Protein AF-A0A1G7RKV9-F1 (afdb_monomer)

pLDDT: mean 73.48, std 14.56, range [39.31, 92.88]

Radius of gyration: 20.24 Å; Cα contacts (8 Å, |Δi|>4): 151; chains: 1; bounding box: 53×32×58 Å

Mean predicted aligned error: 11.6 Å

Sequence (166 aa):
MTAVTSVRVPVPRAARSVLLIVHLVAIAAWI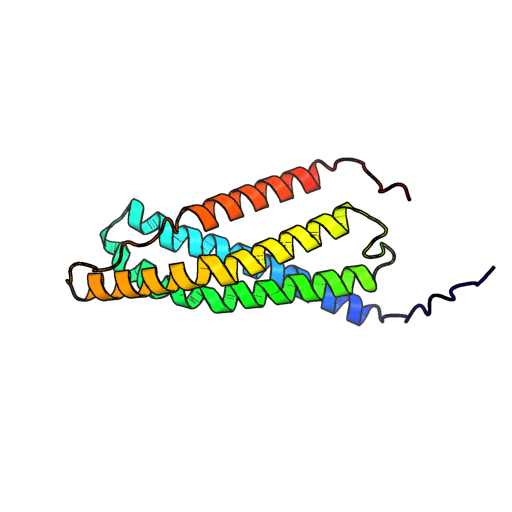GLDVALGLLVLVPMAAHEWTAACYQVLPLLFWPLLTAGLLSALSGVALGLVTRWGLVRHWWVAIKLVINLVLIVLVALLLGPGLDAAGEFGRALAAGEVPAVEVPRLYMPPIVSTAALVVATVLSVVKPKGRLRA

Solvent-accessible surface area (backbone atoms only — not comparable to full-atom values): 9096 Å² total; per-residue (Å²): 138,83,81,80,78,76,82,74,78,83,74,54,73,66,61,56,51,50,42,51,50,53,24,53,51,18,48,50,50,32,54,52,47,40,52,50,52,34,47,44,48,50,50,30,76,79,40,63,89,43,35,28,66,33,22,48,51,43,44,71,49,46,63,60,41,51,50,24,38,50,45,27,51,54,31,47,52,52,48,28,67,73,38,97,67,37,51,81,60,29,55,73,54,42,50,52,52,52,53,51,52,52,50,46,50,45,43,64,71,55,44,40,63,45,25,46,48,27,22,52,35,12,49,30,45,67,72,72,45,83,57,92,58,84,64,64,78,70,58,52,60,28,52,52,49,52,52,48,50,52,50,51,51,51,50,62,73,71,48,83,92,72,77,52,79,130

Secondary structure (DSSP, 8-state):
------------HHHHHHHHHHHHHHHHHHHHHHHHHHHHHHHHHH-GGGHHHHHHHGGGGHHHHHHHHHHHHHHHHHHHHHSTT-TTT-HHHHHHHHHHHHHHHHIIIIIHHHHHHHHHHHHHHHTTPPPSSPPP-TTHHHHHHHHHHHHHHHHHHH----PPP-

Nearest PDB structures (foldseek):
  2b0h-assembly1_A  TM=4.355E-01  e=1.505E+00  Mus musculus

Organism: Pseudonocardia oroxyli (NCBI:txid366584)

Structure (mmCIF, N/CA/C/O backbone):
data_AF-A0A1G7RKV9-F1
#
_entry.id   AF-A0A1G7RKV9-F1
#
loop_
_atom_site.group_PDB
_atom_site.id
_atom_site.type_symbol
_atom_site.label_atom_id
_atom_site.label_alt_id
_atom_site.label_comp_id
_atom_site.label_asym_id
_atom_site.label_entity_id
_atom_site.label_seq_id
_atom_site.pdbx_PDB_ins_code
_atom_site.Cartn_x
_atom_site.Cartn_y
_atom_site.Cartn_z
_atom_site.occupancy
_atom_site.B_iso_or_equiv
_atom_site.auth_seq_id
_atom_site.auth_comp_id
_atom_site.auth_asym_id
_atom_site.auth_atom_id
_atom_site.pdbx_PDB_model_num
ATOM 1 N N . MET A 1 1 ? -35.771 -15.704 29.432 1.00 39.31 1 MET A N 1
ATOM 2 C CA . MET A 1 1 ? -35.036 -14.421 29.530 1.00 39.31 1 MET A CA 1
ATOM 3 C C . MET A 1 1 ? -33.591 -14.725 29.916 1.00 39.31 1 MET A C 1
ATOM 5 O O . MET A 1 1 ? -33.289 -14.815 31.095 1.00 39.31 1 MET A O 1
ATOM 9 N N . THR A 1 2 ? -32.709 -14.980 28.948 1.00 40.50 2 THR A N 1
ATOM 10 C CA . THR A 1 2 ? -31.285 -15.261 29.204 1.00 40.50 2 THR A CA 1
ATOM 11 C C . THR A 1 2 ? -30.494 -13.964 29.098 1.00 40.50 2 THR A C 1
ATOM 13 O O . THR A 1 2 ? -30.306 -13.424 28.008 1.00 40.50 2 THR A O 1
ATOM 16 N N . ALA A 1 3 ? -30.071 -13.435 30.245 1.00 48.19 3 ALA A N 1
ATOM 17 C CA . ALA A 1 3 ? -29.160 -12.305 30.314 1.00 48.19 3 ALA A CA 1
ATOM 18 C C . ALA A 1 3 ? -27.797 -12.737 29.755 1.00 48.19 3 ALA A C 1
ATOM 20 O O . ALA A 1 3 ? -27.054 -13.467 30.406 1.00 48.19 3 ALA A O 1
ATOM 21 N N . VAL A 1 4 ? -27.476 -12.301 28.536 1.00 47.88 4 VAL A N 1
ATOM 22 C CA . VAL A 1 4 ? -26.120 -12.408 27.990 1.00 47.88 4 VAL A CA 1
ATOM 23 C C . VAL A 1 4 ? -25.264 -11.398 28.750 1.00 47.88 4 VAL A C 1
ATOM 25 O O . VAL A 1 4 ? -25.230 -10.208 28.431 1.00 47.88 4 VAL A O 1
ATOM 28 N N . THR A 1 5 ? -24.615 -11.857 29.815 1.00 46.25 5 THR A N 1
ATOM 29 C CA . THR A 1 5 ? -23.579 -11.118 30.531 1.00 46.25 5 THR A CA 1
ATOM 30 C C . THR A 1 5 ? -22.400 -10.921 29.586 1.00 46.25 5 THR A C 1
ATOM 32 O O . THR A 1 5 ? -21.533 -11.775 29.435 1.00 46.25 5 THR A O 1
ATOM 35 N N . SER A 1 6 ? -22.371 -9.776 28.901 1.00 46.22 6 SER A N 1
ATOM 36 C CA . SER A 1 6 ? -21.204 -9.364 28.127 1.00 46.22 6 SER A CA 1
ATOM 37 C C . SER A 1 6 ? -20.041 -9.156 29.101 1.00 46.22 6 SER A C 1
ATOM 39 O O . SER A 1 6 ? -19.997 -8.140 29.803 1.00 46.22 6 SER A O 1
ATOM 41 N N . VAL A 1 7 ? -19.119 -10.115 29.174 1.00 49.69 7 VAL A N 1
ATOM 42 C CA . VAL A 1 7 ? -17.845 -9.964 29.883 1.00 49.69 7 VAL A CA 1
ATOM 43 C C . VAL A 1 7 ? -17.087 -8.832 29.192 1.00 49.69 7 VAL A C 1
ATOM 45 O O . VAL A 1 7 ? -16.522 -8.993 28.114 1.00 49.69 7 VAL A O 1
ATOM 48 N N . ARG A 1 8 ? -17.150 -7.632 29.773 1.00 54.00 8 ARG A N 1
ATOM 49 C CA . ARG A 1 8 ? -16.398 -6.472 29.295 1.00 54.00 8 ARG A CA 1
ATOM 50 C C . ARG A 1 8 ? -14.991 -6.575 29.857 1.00 54.00 8 ARG A C 1
ATOM 52 O O . ARG A 1 8 ? -14.774 -6.221 31.009 1.00 54.00 8 ARG A O 1
ATOM 59 N N . VAL A 1 9 ? -14.053 -7.059 29.048 1.00 59.50 9 VAL A N 1
ATOM 60 C CA . VAL A 1 9 ? -12.626 -7.027 29.387 1.00 59.50 9 VAL A CA 1
ATOM 61 C C . VAL A 1 9 ? -12.198 -5.552 29.486 1.00 59.50 9 VAL A C 1
ATOM 63 O O . VAL A 1 9 ? -12.306 -4.829 28.491 1.00 59.50 9 VAL A O 1
ATOM 66 N N . PRO A 1 10 ? -11.769 -5.051 30.659 1.00 59.62 10 PRO A N 1
ATOM 67 C CA . PRO A 1 10 ? -11.331 -3.669 30.800 1.00 59.62 10 PRO A CA 1
ATOM 68 C C . PRO A 1 10 ? -9.966 -3.511 30.127 1.00 59.62 10 PRO A C 1
ATOM 70 O O . PRO A 1 10 ? -8.928 -3.835 30.695 1.00 59.62 10 PRO A O 1
ATOM 73 N N . VAL A 1 11 ? -9.961 -3.029 28.886 1.00 66.00 11 VAL A N 1
ATOM 74 C CA . VAL A 1 11 ? -8.712 -2.783 28.160 1.00 66.00 11 VAL A CA 1
ATOM 75 C C . VAL A 1 11 ? -8.013 -1.548 28.749 1.00 66.00 11 VAL A C 1
ATOM 77 O O . VAL A 1 11 ? -8.640 -0.485 28.836 1.00 66.00 11 VAL A O 1
ATOM 80 N N . PRO A 1 12 ? -6.727 -1.643 29.139 1.00 74.75 12 PRO A N 1
ATOM 81 C CA . PRO A 1 12 ? -5.975 -0.515 29.677 1.00 74.75 12 PRO A CA 1
ATOM 82 C C . PRO A 1 12 ? -5.949 0.664 28.698 1.00 74.75 12 PRO A C 1
ATOM 84 O O . PRO A 1 12 ? -5.805 0.480 27.487 1.00 74.75 12 PRO A O 1
ATOM 87 N N . ARG A 1 13 ? -6.022 1.900 29.214 1.00 74.94 13 ARG A N 1
ATOM 88 C CA . ARG A 1 13 ? -5.959 3.122 28.385 1.00 74.94 13 ARG A CA 1
ATOM 89 C C . ARG A 1 13 ? -4.723 3.143 27.475 1.00 74.94 13 ARG A C 1
ATOM 91 O O . ARG A 1 13 ? -4.843 3.542 26.323 1.00 74.94 13 ARG A O 1
ATOM 98 N N . ALA A 1 14 ? -3.583 2.651 27.964 1.00 78.38 14 ALA A N 1
ATOM 99 C CA . ALA A 1 14 ? -2.342 2.550 27.198 1.00 78.38 14 ALA A CA 1
ATOM 100 C C . ALA A 1 14 ? -2.467 1.618 25.979 1.00 78.38 14 ALA A C 1
ATOM 102 O O . ALA A 1 14 ? -2.112 2.015 24.874 1.00 78.38 14 ALA A O 1
ATOM 103 N N . A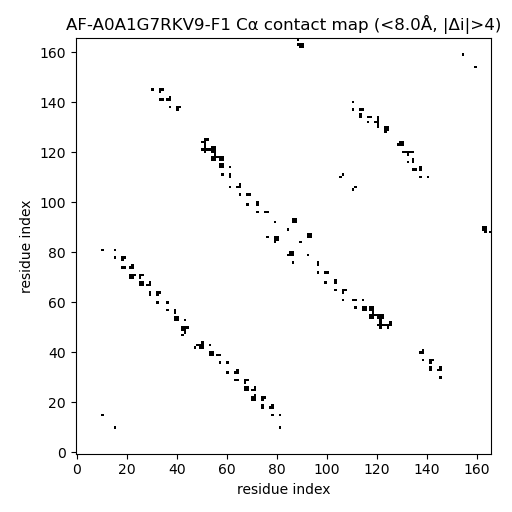LA A 1 15 ? -3.052 0.427 26.146 1.00 79.31 15 ALA A N 1
ATOM 104 C CA . ALA A 1 15 ? -3.263 -0.517 25.045 1.00 79.31 15 ALA A CA 1
ATOM 105 C C . ALA A 1 15 ? -4.179 0.070 23.957 1.00 79.31 15 ALA A C 1
ATOM 107 O O . ALA A 1 15 ? -3.926 -0.094 22.766 1.00 79.31 15 ALA A O 1
ATOM 108 N N . ARG A 1 16 ? -5.206 0.834 24.355 1.00 77.31 16 ARG A N 1
ATOM 109 C CA . ARG A 1 16 ? -6.068 1.554 23.409 1.00 77.31 16 ARG A CA 1
ATOM 110 C C . ARG A 1 16 ? -5.309 2.635 22.634 1.00 77.31 16 ARG A C 1
ATOM 112 O O . ARG A 1 16 ? -5.533 2.772 21.435 1.00 77.31 16 ARG A O 1
ATOM 119 N N . SER A 1 17 ? -4.441 3.396 23.297 1.00 79.00 17 SER A N 1
ATOM 120 C CA . SER A 1 17 ? -3.619 4.417 22.635 1.00 79.00 17 SER A CA 1
ATOM 121 C C . SER A 1 17 ? -2.630 3.799 21.649 1.00 79.00 17 SER A C 1
ATOM 123 O O . SER A 1 17 ? -2.517 4.287 20.531 1.00 79.00 17 SER A O 1
ATOM 125 N N . VAL A 1 18 ? -1.978 2.693 22.018 1.00 85.44 18 VAL A N 1
ATOM 126 C CA . VAL A 1 18 ? -1.068 1.961 21.122 1.00 85.44 18 VAL A CA 1
ATOM 127 C C . VAL A 1 18 ? -1.814 1.450 19.891 1.00 85.44 18 VAL A C 1
ATOM 129 O O . VAL A 1 18 ? -1.372 1.697 18.775 1.00 85.44 18 VAL A O 1
ATOM 132 N N . LEU A 1 19 ? -2.981 0.823 20.068 1.00 83.88 19 LEU A N 1
ATOM 133 C CA . LEU A 1 19 ? -3.808 0.366 18.944 1.00 83.88 19 LEU A CA 1
ATOM 134 C C . LEU A 1 19 ? -4.217 1.513 18.012 1.00 83.88 19 LEU A C 1
ATOM 136 O O . LEU A 1 19 ? -4.193 1.343 16.797 1.00 83.88 19 LEU A O 1
ATOM 140 N N . LEU A 1 20 ? -4.571 2.679 18.565 1.00 80.62 20 LEU A N 1
ATOM 141 C CA . LEU A 1 20 ? -4.888 3.867 17.768 1.00 80.62 20 LEU A CA 1
ATOM 142 C C . LEU A 1 20 ? -3.682 4.350 16.962 1.00 80.62 20 LEU A C 1
ATOM 144 O O . LEU A 1 20 ? -3.831 4.635 15.780 1.00 80.62 20 LEU A O 1
ATOM 148 N N . ILE A 1 21 ? -2.500 4.419 17.577 1.00 84.88 21 ILE A N 1
ATOM 149 C CA . ILE A 1 21 ? -1.270 4.832 16.891 1.00 84.88 21 ILE A CA 1
ATOM 150 C C . ILE A 1 21 ? -0.947 3.855 15.760 1.00 84.88 21 ILE A C 1
ATOM 152 O O . ILE A 1 21 ? -0.750 4.288 14.630 1.00 84.88 21 ILE A O 1
ATOM 156 N N . VAL A 1 22 ? -0.966 2.548 16.037 1.00 88.19 22 VAL A N 1
ATOM 157 C CA . VAL A 1 22 ? -0.720 1.499 15.035 1.00 88.19 22 VAL A CA 1
ATOM 158 C C . VAL A 1 22 ? -1.699 1.619 13.869 1.00 88.19 22 VAL A C 1
ATOM 160 O O . VAL A 1 22 ? -1.281 1.579 12.717 1.00 88.19 22 VAL A O 1
ATOM 163 N N . HIS A 1 23 ? -2.987 1.822 14.154 1.00 85.44 23 HIS A N 1
ATOM 164 C CA . HIS A 1 23 ? -4.009 1.981 13.123 1.00 85.44 23 HIS A CA 1
ATOM 165 C C . HIS A 1 23 ? -3.766 3.214 12.245 1.00 85.44 23 HIS A C 1
ATOM 167 O O . HIS A 1 23 ? -3.819 3.126 11.021 1.00 85.44 23 HIS A O 1
ATOM 173 N N . LEU A 1 24 ? -3.464 4.360 12.864 1.00 85.06 24 LEU A N 1
ATOM 174 C CA . LEU A 1 24 ? -3.210 5.608 12.145 1.00 85.06 24 LEU A CA 1
ATOM 175 C C . LEU A 1 24 ? -1.942 5.530 11.292 1.00 85.06 24 LEU A C 1
ATOM 177 O O . LEU A 1 24 ? -1.962 5.958 10.142 1.00 85.06 24 LEU 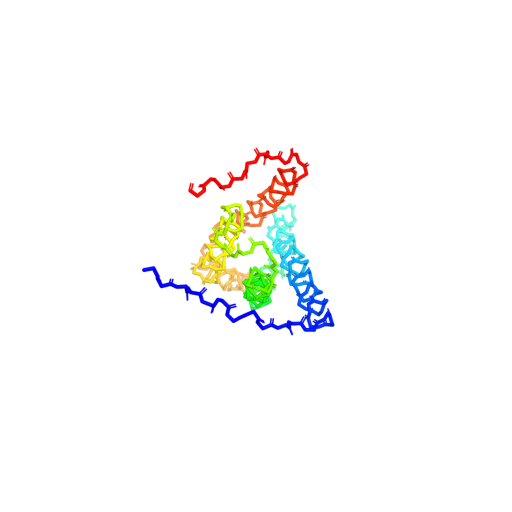A O 1
ATOM 181 N N . VAL A 1 25 ? -0.865 4.952 11.828 1.00 90.00 25 VAL A N 1
ATOM 182 C CA . VAL A 1 25 ? 0.388 4.747 11.090 1.00 90.00 25 VAL A CA 1
ATOM 183 C C . VAL A 1 25 ? 0.179 3.776 9.930 1.00 90.00 25 VAL A C 1
ATOM 185 O O . VAL A 1 25 ? 0.649 4.055 8.834 1.00 90.00 25 VAL A O 1
ATOM 188 N N . ALA A 1 26 ? -0.568 2.685 10.127 1.00 88.00 26 ALA A N 1
ATOM 189 C CA . ALA A 1 26 ? -0.867 1.728 9.061 1.00 88.00 26 ALA A CA 1
ATOM 190 C C . ALA A 1 26 ? -1.668 2.367 7.916 1.00 88.00 26 ALA A C 1
ATOM 192 O O . ALA A 1 26 ? -1.332 2.173 6.751 1.00 88.00 26 ALA A O 1
ATOM 193 N N . ILE A 1 27 ? -2.684 3.178 8.234 1.00 83.50 27 ILE A N 1
ATOM 194 C CA . ILE A 1 27 ? -3.453 3.916 7.221 1.00 83.50 27 ILE A CA 1
ATOM 195 C C . ILE A 1 27 ? -2.572 4.945 6.506 1.00 83.50 27 ILE A C 1
ATOM 197 O O . ILE A 1 27 ? -2.612 5.031 5.283 1.00 83.50 27 ILE A O 1
ATOM 201 N N . ALA A 1 28 ? -1.764 5.711 7.244 1.00 84.62 28 ALA A N 1
ATOM 202 C CA . ALA A 1 28 ? -0.871 6.704 6.651 1.00 84.62 28 ALA A CA 1
ATOM 203 C C . ALA A 1 28 ? 0.167 6.056 5.720 1.00 84.62 28 ALA A C 1
ATOM 205 O O . ALA A 1 28 ? 0.402 6.559 4.623 1.00 84.62 28 ALA A O 1
ATOM 206 N N . ALA A 1 29 ? 0.742 4.921 6.129 1.00 88.94 29 ALA A N 1
ATOM 207 C CA . ALA A 1 29 ? 1.670 4.147 5.314 1.00 88.94 29 ALA A CA 1
ATOM 208 C C . ALA A 1 29 ? 0.998 3.625 4.041 1.00 88.94 29 ALA A C 1
ATOM 210 O O . ALA A 1 29 ? 1.566 3.766 2.963 1.00 88.94 29 ALA A O 1
ATOM 211 N N . TRP A 1 30 ? -0.223 3.091 4.147 1.00 85.94 30 TRP A N 1
ATOM 212 C CA . TRP A 1 30 ? -0.977 2.647 2.976 1.00 85.94 30 TRP A CA 1
ATOM 213 C C . TRP A 1 30 ? -1.192 3.803 1.994 1.00 85.94 30 TRP A C 1
ATOM 215 O O . TRP A 1 30 ? -0.818 3.692 0.832 1.00 85.94 30 TRP A O 1
ATOM 225 N N . ILE A 1 31 ? -1.694 4.949 2.463 1.00 79.38 31 ILE A N 1
ATOM 226 C CA . ILE A 1 31 ? -1.911 6.128 1.609 1.00 79.38 31 ILE A CA 1
ATOM 227 C C . ILE A 1 31 ? -0.602 6.576 0.942 1.00 79.38 31 ILE A C 1
ATOM 229 O O . ILE A 1 31 ? -0.585 6.859 -0.253 1.00 79.38 31 ILE A O 1
ATOM 233 N N . GLY A 1 32 ? 0.503 6.624 1.692 1.00 82.50 32 GLY A N 1
ATOM 234 C CA . GLY A 1 32 ? 1.810 6.994 1.146 1.00 82.50 32 GLY A CA 1
ATOM 235 C C . GLY A 1 32 ? 2.294 6.034 0.056 1.00 82.50 32 GLY A C 1
ATOM 236 O O . GLY A 1 32 ? 2.813 6.480 -0.966 1.00 82.50 32 GLY A O 1
ATOM 237 N N . LEU A 1 33 ? 2.082 4.730 0.243 1.00 87.06 33 LEU A N 1
ATOM 238 C CA . LEU A 1 33 ? 2.424 3.705 -0.743 1.00 87.06 33 LEU A CA 1
ATOM 239 C C . LEU A 1 33 ? 1.544 3.784 -1.995 1.00 87.06 33 LEU A C 1
ATOM 241 O O . LEU A 1 33 ? 2.071 3.642 -3.094 1.00 87.06 33 LEU A O 1
ATOM 245 N N . ASP A 1 34 ? 0.248 4.074 -1.857 1.00 81.81 34 ASP A N 1
ATOM 246 C CA . ASP A 1 34 ? -0.651 4.292 -3.000 1.00 81.81 34 ASP A CA 1
ATOM 247 C C . ASP A 1 34 ? -0.227 5.518 -3.824 1.00 81.81 34 ASP A C 1
ATOM 249 O O . ASP A 1 34 ? -0.219 5.473 -5.056 1.00 81.81 34 ASP A O 1
ATOM 253 N N . VAL A 1 35 ? 0.185 6.605 -3.162 1.00 79.81 35 VAL A N 1
ATOM 254 C CA . VAL A 1 35 ? 0.719 7.796 -3.843 1.00 79.81 35 VAL A CA 1
ATOM 255 C C . VAL A 1 35 ? 2.033 7.474 -4.556 1.00 79.81 35 VAL A C 1
ATOM 257 O O . VAL A 1 35 ? 2.198 7.842 -5.719 1.00 79.81 35 VAL A O 1
ATOM 260 N N . ALA A 1 36 ? 2.954 6.764 -3.898 1.00 85.31 36 ALA A N 1
ATOM 261 C CA . ALA A 1 36 ? 4.217 6.345 -4.505 1.00 85.31 36 ALA A CA 1
ATOM 262 C C . ALA A 1 36 ? 3.986 5.445 -5.729 1.00 85.31 36 ALA A C 1
ATOM 264 O O . ALA A 1 36 ? 4.580 5.673 -6.782 1.00 85.31 36 ALA A O 1
ATOM 265 N N . LEU A 1 37 ? 3.071 4.480 -5.614 1.00 84.81 37 LEU A N 1
ATOM 266 C CA . LEU A 1 37 ? 2.637 3.623 -6.712 1.00 84.81 37 LEU A CA 1
ATOM 267 C C . LEU A 1 37 ? 2.088 4.458 -7.878 1.00 84.81 37 LEU A C 1
ATOM 269 O O . LEU A 1 37 ? 2.476 4.250 -9.025 1.00 84.81 37 LEU A O 1
ATOM 273 N N . GLY A 1 38 ? 1.235 5.444 -7.589 1.00 77.75 38 GLY A N 1
ATOM 274 C CA . GLY A 1 38 ? 0.704 6.366 -8.591 1.00 77.75 38 GLY A CA 1
ATOM 275 C C . GLY A 1 38 ? 1.792 7.148 -9.319 1.00 77.75 38 GLY A C 1
ATOM 276 O O . GLY A 1 38 ? 1.767 7.220 -10.544 1.00 77.75 38 GLY A O 1
ATOM 277 N N . LEU A 1 39 ? 2.780 7.679 -8.596 1.00 82.12 39 LEU A N 1
ATOM 278 C CA . LEU A 1 39 ? 3.905 8.399 -9.199 1.00 82.12 39 LEU A CA 1
ATOM 279 C C . LEU A 1 39 ? 4.750 7.496 -10.104 1.00 82.12 39 LEU A C 1
ATOM 281 O O . LEU A 1 39 ? 5.052 7.889 -11.230 1.00 82.12 39 LEU A O 1
ATOM 285 N N . LEU A 1 40 ? 5.082 6.281 -9.655 1.00 84.38 40 LEU A N 1
ATOM 286 C CA . LEU A 1 40 ? 5.864 5.320 -10.445 1.00 84.38 40 LEU A CA 1
ATOM 287 C C . LEU A 1 40 ? 5.155 4.890 -11.732 1.00 84.38 40 LEU A C 1
ATOM 289 O O . LEU A 1 40 ? 5.814 4.535 -12.705 1.00 84.38 40 LEU A O 1
ATOM 293 N N . VAL A 1 41 ? 3.825 4.938 -11.766 1.00 81.81 41 VAL A N 1
ATOM 294 C CA . VAL A 1 41 ? 3.071 4.621 -12.980 1.00 81.81 41 VAL A CA 1
ATOM 295 C C . VAL A 1 41 ? 2.869 5.847 -13.875 1.00 81.81 41 VAL A C 1
ATOM 297 O O . VAL A 1 41 ? 2.954 5.726 -15.095 1.00 81.81 41 VAL A O 1
ATOM 300 N N . LEU A 1 42 ? 2.611 7.024 -13.297 1.00 78.75 42 LEU A N 1
ATOM 301 C CA . LEU A 1 42 ? 2.263 8.237 -14.044 1.00 78.75 42 LEU A CA 1
ATOM 302 C C . LEU A 1 42 ? 3.472 8.970 -14.630 1.00 78.75 42 LEU A C 1
ATOM 304 O O . LEU A 1 42 ? 3.381 9.477 -15.746 1.00 78.75 42 LEU A O 1
ATOM 308 N N . VAL A 1 43 ? 4.598 9.038 -13.913 1.00 79.00 43 VAL A N 1
ATOM 309 C CA . VAL A 1 43 ? 5.800 9.755 -14.383 1.00 79.00 43 VAL A CA 1
ATOM 310 C C . VAL A 1 43 ? 6.293 9.219 -15.740 1.00 79.00 43 VAL A C 1
ATOM 312 O O . VAL A 1 43 ? 6.468 10.030 -16.652 1.00 79.00 43 VAL A O 1
ATOM 315 N N . PRO A 1 44 ? 6.402 7.890 -15.954 1.00 79.38 44 PRO A N 1
ATOM 316 C CA . PRO A 1 44 ? 6.746 7.310 -17.257 1.00 79.38 44 PRO A CA 1
ATOM 317 C C . PRO A 1 44 ? 5.816 7.668 -18.421 1.00 79.38 44 PRO A C 1
ATOM 319 O O . PRO A 1 44 ? 6.218 7.570 -19.580 1.00 79.38 44 PRO A O 1
ATOM 322 N N . MET A 1 45 ? 4.568 8.063 -18.144 1.00 77.50 45 MET A N 1
ATOM 323 C CA . MET A 1 45 ? 3.623 8.467 -19.191 1.00 77.50 45 MET A CA 1
ATOM 324 C C . MET A 1 45 ? 3.944 9.853 -19.754 1.00 77.50 45 MET A C 1
ATOM 326 O O . MET A 1 45 ? 3.622 10.122 -20.907 1.00 77.50 45 MET A O 1
ATOM 330 N N . ALA A 1 46 ? 4.553 10.724 -18.947 1.00 75.12 46 ALA A N 1
ATOM 331 C CA . ALA A 1 46 ? 4.979 12.059 -19.361 1.00 75.12 46 ALA A CA 1
ATOM 332 C C . ALA A 1 46 ? 6.451 12.094 -19.803 1.00 75.12 46 ALA A C 1
ATOM 334 O O . ALA A 1 46 ? 6.812 12.911 -20.646 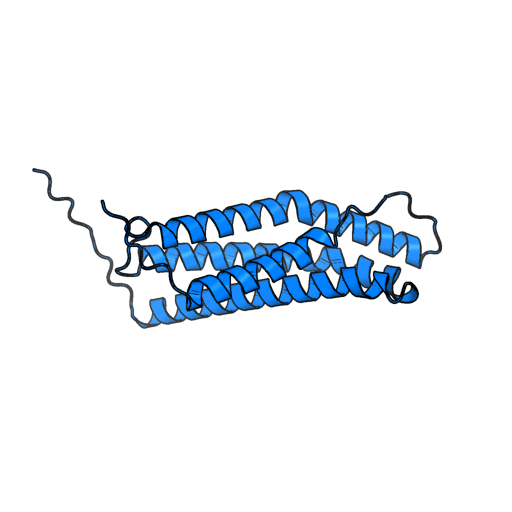1.00 75.12 46 ALA A O 1
ATOM 335 N N . ALA A 1 47 ? 7.286 11.222 -19.233 1.00 79.00 47 ALA A N 1
ATOM 336 C CA . ALA A 1 47 ? 8.726 11.170 -19.462 1.00 79.00 47 ALA A CA 1
ATOM 337 C C . ALA A 1 47 ? 9.176 9.709 -19.642 1.00 79.00 47 ALA A C 1
ATOM 339 O O . ALA A 1 47 ? 9.486 8.998 -18.680 1.00 79.00 47 ALA A O 1
ATOM 340 N N . HIS A 1 48 ? 9.142 9.240 -20.891 1.00 80.62 48 HIS A N 1
ATOM 341 C CA . HIS A 1 48 ? 9.310 7.829 -21.248 1.00 80.62 48 HIS A CA 1
ATOM 342 C C . HIS A 1 48 ? 10.689 7.254 -20.899 1.00 80.62 48 HIS A C 1
ATOM 344 O O . HIS A 1 48 ? 10.805 6.046 -20.683 1.00 80.62 48 HIS A O 1
ATOM 350 N N . GLU A 1 49 ? 11.721 8.087 -20.778 1.00 85.81 49 GLU A N 1
ATOM 351 C CA . GLU A 1 49 ? 13.070 7.681 -20.377 1.00 85.81 49 GLU A CA 1
ATOM 352 C C . GLU A 1 49 ? 13.129 7.074 -18.963 1.00 85.81 49 GLU A C 1
ATOM 354 O O . GLU A 1 49 ? 14.016 6.275 -18.671 1.00 85.81 49 GLU A O 1
ATOM 359 N N . TRP A 1 50 ? 12.148 7.371 -18.102 1.00 85.31 50 TRP A N 1
ATOM 360 C CA . TRP A 1 50 ? 12.063 6.815 -16.746 1.00 85.31 50 TRP A CA 1
ATOM 361 C C . TRP A 1 50 ? 11.303 5.487 -16.669 1.00 85.31 50 TRP A C 1
ATOM 363 O O . TRP A 1 50 ? 11.280 4.865 -15.607 1.00 85.31 50 TRP A O 1
ATOM 373 N N . THR A 1 51 ? 10.701 5.019 -17.770 1.00 85.69 51 THR A N 1
ATOM 374 C CA . THR A 1 51 ? 9.809 3.843 -17.776 1.00 85.69 51 THR A CA 1
ATOM 375 C C . THR A 1 51 ? 10.471 2.608 -17.181 1.00 85.69 51 THR A C 1
ATOM 377 O O . THR A 1 51 ? 9.910 1.983 -16.282 1.00 85.69 51 THR A O 1
ATOM 380 N N . ALA A 1 52 ? 11.687 2.286 -17.628 1.00 88.81 52 ALA A N 1
ATOM 381 C CA . ALA A 1 52 ? 12.408 1.110 -17.155 1.00 88.81 52 ALA A CA 1
ATOM 382 C C . ALA A 1 52 ? 12.690 1.189 -15.646 1.00 88.81 52 ALA A C 1
ATOM 384 O O . ALA A 1 52 ? 12.378 0.259 -14.903 1.00 88.81 52 ALA A O 1
ATOM 385 N N . ALA A 1 53 ? 13.214 2.328 -15.184 1.00 90.50 53 ALA A N 1
ATOM 386 C CA . ALA A 1 53 ? 13.563 2.542 -13.783 1.00 90.50 53 ALA A CA 1
ATOM 387 C C . ALA A 1 53 ? 12.331 2.494 -12.868 1.00 90.50 53 ALA A C 1
ATOM 389 O O . ALA A 1 53 ? 12.345 1.815 -11.844 1.00 90.50 53 ALA A O 1
ATOM 390 N N . CYS A 1 54 ? 11.245 3.174 -13.241 1.00 87.25 54 CYS A N 1
ATOM 391 C CA . CYS A 1 54 ? 10.035 3.200 -12.429 1.00 87.25 54 CYS A CA 1
ATOM 392 C C . CYS A 1 54 ? 9.376 1.820 -12.332 1.00 87.25 54 CYS A C 1
ATOM 394 O O . CYS A 1 54 ? 8.946 1.421 -11.249 1.00 87.25 54 CYS A O 1
ATOM 396 N N . TYR A 1 55 ? 9.319 1.071 -13.437 1.00 88.44 55 TYR A N 1
ATOM 397 C CA . TYR A 1 55 ? 8.602 -0.204 -13.476 1.00 88.44 55 TYR A CA 1
ATOM 398 C C . TYR A 1 55 ? 9.358 -1.325 -12.752 1.00 88.44 55 TYR A C 1
ATOM 400 O O . TYR A 1 55 ? 8.729 -2.172 -12.126 1.00 88.44 55 TYR A O 1
ATOM 408 N N . GLN A 1 56 ? 10.695 -1.288 -12.726 1.00 91.50 56 GLN A N 1
ATOM 409 C CA . GLN A 1 56 ? 11.508 -2.232 -11.944 1.00 91.50 56 GLN A CA 1
ATOM 410 C C . GLN A 1 56 ? 11.268 -2.149 -10.431 1.00 91.50 56 GLN A C 1
ATOM 412 O O . GLN A 1 56 ? 11.456 -3.139 -9.725 1.00 91.50 56 GLN A O 1
ATOM 417 N N . VAL A 1 57 ? 10.864 -0.979 -9.931 1.00 92.00 57 VAL A N 1
ATOM 418 C CA . VAL A 1 57 ? 10.646 -0.733 -8.497 1.00 92.00 57 VAL A CA 1
ATOM 419 C C . VAL A 1 57 ? 9.236 -1.143 -8.055 1.00 92.00 57 VAL A C 1
ATOM 421 O O . VAL A 1 57 ? 9.037 -1.461 -6.884 1.00 92.00 57 VAL A O 1
ATOM 424 N N . LEU A 1 58 ? 8.263 -1.199 -8.972 1.00 89.00 58 LEU A N 1
ATOM 425 C CA . LEU A 1 58 ? 6.858 -1.512 -8.674 1.00 89.00 58 LEU A CA 1
ATOM 426 C C . LEU A 1 58 ? 6.641 -2.810 -7.861 1.00 89.00 58 LEU A C 1
ATOM 428 O O . LEU A 1 58 ? 5.894 -2.741 -6.879 1.00 89.00 58 LEU A O 1
ATOM 432 N N . PRO A 1 59 ? 7.299 -3.955 -8.157 1.00 91.50 59 PRO A N 1
ATOM 433 C CA . PRO A 1 59 ? 7.158 -5.181 -7.359 1.00 91.50 59 PRO A CA 1
ATOM 434 C C . PRO A 1 59 ? 7.483 -5.002 -5.870 1.00 91.50 59 PRO A C 1
ATOM 436 O O . PRO A 1 59 ? 6.888 -5.654 -5.011 1.00 91.50 59 PRO A O 1
ATOM 439 N N . LEU A 1 60 ? 8.396 -4.083 -5.534 1.00 92.88 60 LEU A N 1
ATOM 440 C CA . LEU A 1 60 ? 8.822 -3.851 -4.150 1.00 92.88 60 LEU A CA 1
ATOM 441 C C . LEU A 1 60 ? 7.708 -3.256 -3.282 1.00 92.88 60 LEU A C 1
ATOM 443 O O . LEU A 1 60 ? 7.766 -3.370 -2.058 1.00 92.88 60 LEU A O 1
ATOM 447 N N . LEU A 1 61 ? 6.690 -2.640 -3.889 1.00 89.81 61 LEU A N 1
ATOM 448 C CA . LEU A 1 61 ? 5.571 -2.034 -3.169 1.00 89.81 61 LEU A CA 1
ATOM 449 C C . LEU A 1 61 ? 4.516 -3.052 -2.723 1.00 89.81 61 LEU A C 1
ATOM 451 O O . LEU A 1 61 ? 3.733 -2.739 -1.827 1.00 89.81 61 LEU A O 1
ATOM 455 N N . PHE A 1 62 ? 4.511 -4.270 -3.277 1.00 91.00 62 PHE A N 1
ATOM 456 C CA . PHE A 1 62 ? 3.485 -5.274 -2.987 1.00 91.00 62 PHE A CA 1
ATOM 457 C C . PHE A 1 62 ? 3.411 -5.638 -1.497 1.00 91.00 62 PHE A C 1
ATOM 459 O O . PHE A 1 62 ? 2.365 -5.491 -0.862 1.00 91.00 62 PHE A O 1
ATOM 466 N N . TRP A 1 63 ? 4.528 -6.078 -0.912 1.00 91.62 63 TRP A N 1
ATOM 467 C CA . TRP A 1 63 ? 4.573 -6.493 0.493 1.00 91.62 63 TRP A CA 1
ATOM 468 C C . TRP A 1 63 ? 4.302 -5.342 1.474 1.00 91.62 63 TRP A C 1
ATOM 470 O O . TRP A 1 63 ? 3.498 -5.532 2.392 1.00 91.62 63 TRP A O 1
ATOM 480 N N . PRO A 1 64 ? 4.886 -4.139 1.308 1.00 92.12 64 PRO A N 1
ATOM 481 C CA . PRO A 1 64 ? 4.519 -2.971 2.107 1.00 92.12 64 PRO A CA 1
ATOM 482 C C . PRO A 1 64 ? 3.024 -2.626 2.038 1.00 92.12 64 PRO A C 1
ATOM 484 O O . PRO A 1 64 ? 2.411 -2.379 3.076 1.00 92.12 64 PRO A O 1
ATOM 487 N N . LEU A 1 65 ? 2.416 -2.659 0.845 1.00 88.00 65 LEU A N 1
ATOM 488 C CA . LEU A 1 65 ? 0.985 -2.378 0.670 1.00 88.00 65 LEU A CA 1
ATOM 489 C C . LEU A 1 65 ? 0.128 -3.417 1.386 1.00 88.00 65 LEU A C 1
ATOM 491 O O . LEU A 1 65 ? -0.779 -3.064 2.137 1.00 88.00 65 LEU A O 1
ATOM 495 N N . LEU A 1 66 ? 0.442 -4.700 1.208 1.00 88.94 66 LEU A N 1
ATOM 496 C CA . LEU A 1 66 ? -0.304 -5.788 1.833 1.00 88.94 66 LEU A CA 1
ATOM 497 C C . LEU A 1 66 ? -0.171 -5.771 3.364 1.00 88.94 66 LEU A C 1
ATOM 499 O O . LEU A 1 66 ? -1.145 -6.006 4.079 1.00 88.94 66 LEU A O 1
ATOM 503 N N . THR A 1 67 ? 1.017 -5.466 3.886 1.00 90.00 67 THR A N 1
ATOM 504 C CA . THR A 1 67 ? 1.267 -5.408 5.335 1.00 90.00 67 THR A CA 1
ATOM 505 C C . THR A 1 67 ? 0.592 -4.206 5.992 1.00 90.00 67 THR A C 1
ATOM 507 O O . THR A 1 67 ? -0.100 -4.390 6.995 1.00 90.00 67 THR A O 1
ATOM 510 N N . ALA A 1 68 ? 0.707 -3.002 5.419 1.00 89.06 68 ALA A N 1
ATOM 511 C CA . ALA A 1 68 ? -0.050 -1.824 5.860 1.00 89.06 68 ALA A CA 1
ATOM 512 C C . ALA A 1 68 ? -1.565 -2.089 5.786 1.00 89.06 68 ALA A C 1
ATOM 514 O O . ALA A 1 68 ? -2.304 -1.827 6.741 1.00 89.06 68 ALA A O 1
ATOM 515 N N . GLY A 1 69 ? -1.960 -2.739 4.689 1.00 86.31 69 GLY A N 1
ATOM 516 C CA . GLY A 1 69 ? -3.176 -3.500 4.455 1.00 86.31 69 GLY A CA 1
ATOM 517 C C . GLY A 1 69 ? -3.809 -4.132 5.683 1.00 86.31 69 GLY A C 1
ATOM 518 O O . GLY A 1 69 ? -4.795 -3.684 6.287 1.00 86.31 69 GLY A O 1
ATOM 519 N N . LEU A 1 70 ? -3.177 -5.242 6.031 1.00 87.75 70 LEU A N 1
ATOM 520 C CA . LEU A 1 70 ? -3.566 -6.144 7.096 1.00 87.75 70 LEU A CA 1
ATOM 521 C C . LEU A 1 70 ? -3.452 -5.477 8.467 1.00 87.75 70 LEU A C 1
ATOM 523 O O . LEU A 1 70 ? -4.347 -5.648 9.291 1.00 87.75 70 LEU A O 1
ATOM 527 N N . LEU A 1 71 ? -2.413 -4.672 8.714 1.00 87.81 71 LEU A N 1
ATOM 528 C CA . LEU A 1 71 ? -2.256 -3.948 9.978 1.00 87.81 71 LEU A CA 1
ATOM 529 C C . LEU A 1 71 ? -3.412 -2.978 10.217 1.00 87.81 71 LEU A C 1
ATOM 531 O O . LEU A 1 71 ? -3.959 -2.948 11.322 1.00 87.81 71 LEU A O 1
ATOM 535 N N . SER A 1 72 ? -3.831 -2.233 9.192 1.00 85.44 72 SER A N 1
ATOM 536 C CA . SER A 1 72 ? -4.999 -1.350 9.254 1.00 85.44 72 SER A CA 1
ATOM 537 C C . SER A 1 72 ? -6.278 -2.142 9.551 1.00 85.44 72 SER A C 1
ATOM 539 O O . SER A 1 72 ? -7.031 -1.776 10.458 1.00 85.44 72 SER A O 1
ATOM 541 N N . ALA A 1 73 ? -6.489 -3.279 8.875 1.00 82.31 73 ALA A N 1
ATOM 542 C CA . ALA A 1 73 ? -7.649 -4.143 9.109 1.00 82.31 73 ALA A CA 1
ATOM 543 C C . ALA A 1 73 ? -7.689 -4.688 10.543 1.00 82.31 73 ALA A C 1
ATOM 545 O O . ALA A 1 73 ? -8.687 -4.521 11.244 1.00 82.31 73 ALA A O 1
ATOM 546 N N . LEU A 1 74 ? -6.599 -5.314 10.992 1.00 84.94 74 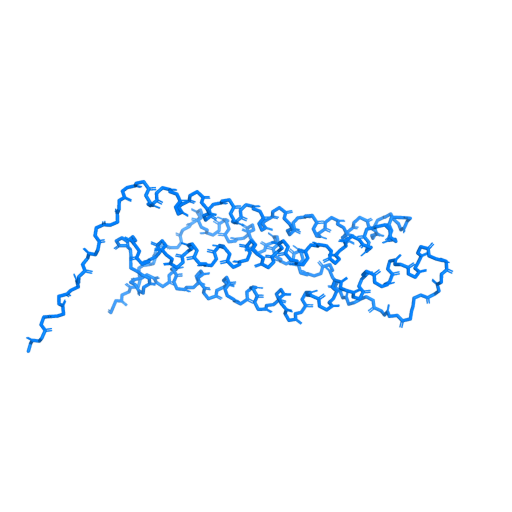LEU A N 1
ATOM 547 C CA . LEU A 1 74 ? -6.505 -5.966 12.298 1.00 84.94 74 LEU A CA 1
ATOM 548 C C . LEU A 1 74 ? -6.658 -4.958 13.438 1.00 84.94 74 LEU A C 1
ATOM 550 O O . LEU A 1 74 ? -7.440 -5.176 14.364 1.00 84.94 74 LEU A O 1
ATOM 554 N N . SER A 1 75 ? -5.960 -3.824 13.348 1.00 82.31 75 SER A N 1
ATOM 555 C CA . SER A 1 75 ? -6.079 -2.748 14.336 1.00 82.31 75 SER A CA 1
ATOM 556 C C . SER A 1 75 ? -7.468 -2.100 14.315 1.00 82.31 75 SER A C 1
ATOM 558 O O . SER A 1 75 ? -8.009 -1.792 15.378 1.00 82.31 75 SER A O 1
ATOM 560 N N . GLY A 1 76 ? -8.098 -1.974 13.142 1.00 80.62 76 GLY A N 1
ATOM 561 C CA . GLY A 1 76 ? -9.469 -1.485 12.989 1.00 80.62 76 GLY A CA 1
ATOM 562 C C . GLY A 1 76 ? -10.507 -2.409 13.632 1.00 80.62 76 GLY A C 1
ATOM 563 O O . GLY A 1 76 ? -11.370 -1.938 14.378 1.00 80.62 76 GLY A O 1
ATOM 564 N N . VAL A 1 77 ? -10.391 -3.727 13.423 1.00 79.06 77 VAL A N 1
ATOM 565 C CA . VAL A 1 77 ? -11.224 -4.739 14.102 1.00 79.06 77 VAL A CA 1
ATOM 566 C C . VAL A 1 77 ? -11.019 -4.663 15.612 1.00 79.06 77 VAL A C 1
ATOM 568 O O . VAL A 1 77 ? -11.994 -4.559 16.359 1.00 79.06 77 VAL A O 1
ATOM 571 N N . ALA A 1 78 ? -9.765 -4.650 16.070 1.00 79.19 78 ALA A N 1
ATOM 572 C CA . ALA A 1 78 ? -9.440 -4.570 17.491 1.00 79.19 78 ALA A CA 1
ATOM 573 C C . ALA A 1 78 ? -10.034 -3.306 18.135 1.00 79.19 78 ALA A C 1
ATOM 575 O O . ALA A 1 78 ? -10.683 -3.383 19.177 1.00 79.19 78 ALA A O 1
ATOM 576 N N . LEU A 1 79 ? -9.911 -2.143 17.491 1.00 73.56 79 LEU A N 1
ATOM 577 C CA . LEU A 1 79 ? -10.518 -0.897 17.966 1.00 73.56 79 LEU A CA 1
ATOM 578 C C . LEU A 1 79 ? -12.051 -0.958 17.978 1.00 73.56 79 LEU A C 1
ATOM 580 O O . LEU A 1 79 ? -12.670 -0.454 18.919 1.00 73.56 79 LEU A O 1
ATOM 584 N N . GLY A 1 80 ? -12.682 -1.584 16.985 1.00 70.69 80 GLY A N 1
ATOM 585 C CA . GLY A 1 80 ? -14.138 -1.750 16.931 1.00 70.69 80 GLY A CA 1
ATOM 586 C C . GLY A 1 80 ? -14.698 -2.699 18.000 1.00 70.69 80 GLY A C 1
ATOM 587 O O . GLY A 1 80 ? -15.823 -2.497 18.463 1.00 70.69 80 GLY A O 1
ATOM 588 N N . LEU A 1 81 ? -13.909 -3.690 18.430 1.00 70.38 81 LEU A N 1
ATOM 589 C CA . LEU A 1 81 ? -14.243 -4.602 19.532 1.00 70.38 81 LEU A CA 1
ATOM 590 C C . LEU A 1 81 ? -14.007 -3.967 20.910 1.00 70.38 81 LEU A C 1
ATOM 592 O O . LEU A 1 81 ? -14.812 -4.148 21.821 1.00 70.38 81 LEU A O 1
ATOM 596 N N . VAL A 1 82 ? -12.921 -3.204 21.065 1.00 67.31 82 VAL A N 1
ATOM 597 C CA . VAL A 1 82 ? -12.526 -2.588 22.345 1.00 67.31 82 VAL A CA 1
ATOM 598 C C . VAL A 1 82 ? -13.320 -1.319 22.651 1.00 67.31 82 VAL A C 1
ATOM 600 O O . VAL A 1 82 ? -13.569 -0.987 23.813 1.00 67.31 82 VAL A O 1
ATOM 603 N N . THR A 1 83 ? -13.710 -0.558 21.631 1.00 64.88 83 THR A N 1
ATOM 604 C CA . THR A 1 83 ? -14.435 0.691 21.855 1.00 64.88 83 THR A CA 1
ATOM 605 C C . THR A 1 83 ? -15.930 0.453 22.061 1.00 64.88 83 THR A C 1
ATOM 607 O O . THR A 1 83 ? -16.563 -0.379 21.418 1.00 64.88 83 THR A O 1
ATOM 610 N N . ARG A 1 84 ? -16.533 1.281 22.928 1.00 52.25 84 ARG A N 1
ATOM 611 C CA . ARG A 1 84 ? -17.979 1.328 23.246 1.00 52.25 84 ARG A CA 1
ATOM 612 C C . ARG A 1 84 ? -18.929 1.423 22.041 1.00 52.25 84 ARG A C 1
ATOM 614 O O . ARG A 1 84 ? -20.143 1.385 22.224 1.00 52.25 84 ARG A O 1
ATOM 621 N N . TRP A 1 85 ? -18.387 1.641 20.847 1.00 54.22 85 TRP A N 1
ATOM 622 C CA . TRP A 1 85 ? -19.135 1.830 19.616 1.00 54.22 85 TRP A CA 1
ATOM 623 C C . TRP A 1 85 ? -19.628 0.506 19.032 1.00 54.22 85 TRP A C 1
ATOM 625 O O . TRP A 1 85 ? -20.642 0.552 18.352 1.00 54.22 85 TRP A O 1
ATOM 635 N N . GLY A 1 86 ? -19.013 -0.636 19.383 1.00 54.34 86 GLY A N 1
ATOM 636 C CA . GLY A 1 86 ? -19.443 -1.982 18.995 1.00 54.34 86 GLY A CA 1
ATOM 637 C C . GLY A 1 86 ? -19.388 -2.215 17.483 1.00 54.34 86 GLY A C 1
ATOM 638 O O . GLY A 1 86 ? -20.108 -1.568 16.728 1.00 54.34 86 GLY A O 1
ATOM 639 N N . LEU A 1 87 ? -18.585 -3.187 17.043 1.00 53.25 87 LEU A N 1
ATOM 640 C CA . LEU A 1 87 ? -18.317 -3.503 15.628 1.00 53.25 87 LEU A CA 1
ATOM 641 C C . LEU A 1 87 ? -19.573 -3.566 14.727 1.00 53.25 87 LEU A C 1
ATOM 643 O O . LEU A 1 87 ? -19.515 -3.213 13.555 1.00 53.25 87 LEU A O 1
ATOM 647 N N . VAL A 1 88 ? -20.715 -3.964 15.296 1.00 51.62 88 VAL A N 1
ATOM 648 C CA . VAL A 1 88 ? -21.984 -4.202 14.587 1.00 51.62 88 VAL A CA 1
ATOM 649 C C . VAL A 1 88 ? -23.085 -3.192 14.937 1.00 51.62 88 VAL A C 1
ATOM 651 O O . VAL A 1 88 ? -24.137 -3.173 14.308 1.00 51.62 88 VAL A O 1
ATOM 654 N N . ARG A 1 89 ? -22.878 -2.314 15.929 1.00 56.72 89 ARG A N 1
ATOM 655 C CA . ARG A 1 89 ? -23.918 -1.359 16.365 1.00 56.72 89 ARG A CA 1
ATOM 656 C C . ARG A 1 89 ? -24.050 -0.173 15.405 1.00 56.72 89 ARG A C 1
ATOM 658 O O . ARG A 1 89 ? -25.018 0.587 15.473 1.00 56.72 89 ARG A O 1
ATOM 665 N N . HIS A 1 90 ? -23.078 0.002 14.511 1.00 58.97 90 HIS A N 1
ATOM 666 C CA . HIS A 1 90 ? -23.000 1.107 13.569 1.00 58.97 90 HIS A CA 1
ATOM 667 C C . HIS A 1 90 ? -22.568 0.636 12.175 1.00 58.97 90 HIS A C 1
ATOM 669 O O . HIS A 1 90 ? -21.423 0.253 11.968 1.00 58.97 90 HIS A O 1
ATOM 675 N N . TRP A 1 91 ? -23.474 0.725 11.199 1.00 62.91 91 TRP A N 1
ATOM 676 C CA . TRP A 1 91 ? -23.291 0.247 9.817 1.00 62.91 91 TRP A CA 1
ATOM 677 C C . TRP A 1 91 ? -22.125 0.922 9.135 1.00 62.91 91 TRP A C 1
ATOM 679 O O . TRP A 1 91 ? -21.414 0.287 8.373 1.00 62.91 91 TRP A O 1
ATOM 689 N N . TRP A 1 92 ? -21.864 2.180 9.486 1.00 62.88 92 TRP A N 1
ATOM 690 C CA . TRP A 1 92 ? -20.709 2.895 8.972 1.00 62.88 92 TRP A CA 1
ATOM 691 C C . TRP A 1 92 ? -19.373 2.247 9.385 1.00 62.88 92 TRP A C 1
ATOM 693 O O . TRP A 1 92 ? -18.407 2.355 8.638 1.00 62.88 92 TRP A O 1
ATOM 703 N N . VAL A 1 93 ? -19.298 1.546 10.527 1.00 67.19 93 VAL A N 1
ATOM 704 C CA . VAL A 1 93 ? -18.104 0.776 10.937 1.00 67.19 93 VAL A CA 1
ATOM 705 C C . VAL A 1 93 ? -17.998 -0.510 10.120 1.00 67.19 93 VAL A C 1
ATOM 707 O O . VAL A 1 93 ? -16.928 -0.816 9.599 1.00 67.19 93 VAL A O 1
ATOM 710 N N . ALA A 1 94 ? -19.114 -1.225 9.953 1.00 67.44 94 ALA A N 1
ATOM 711 C CA . ALA A 1 94 ? -19.166 -2.447 9.155 1.00 67.44 94 ALA A CA 1
ATOM 712 C C . ALA A 1 94 ? -18.807 -2.189 7.681 1.00 67.44 94 ALA A C 1
ATOM 714 O O . ALA A 1 94 ? -17.981 -2.906 7.125 1.00 67.44 94 ALA A O 1
ATOM 715 N N . ILE A 1 95 ? -19.338 -1.121 7.071 1.00 70.81 95 ILE A N 1
ATOM 716 C CA . ILE A 1 95 ? -18.979 -0.714 5.704 1.00 70.81 95 ILE A CA 1
ATOM 717 C C . ILE A 1 95 ? -17.479 -0.453 5.591 1.00 70.81 95 ILE A C 1
ATOM 719 O O . ILE A 1 95 ? -16.853 -0.944 4.660 1.00 70.81 95 ILE A O 1
ATOM 723 N N . LYS A 1 96 ? -16.887 0.298 6.530 1.00 67.50 96 LYS A N 1
ATOM 724 C CA . LYS A 1 96 ? -15.448 0.604 6.495 1.00 67.50 96 LYS A CA 1
ATOM 725 C C . LYS A 1 96 ? -14.596 -0.663 6.523 1.00 67.50 96 LYS A C 1
ATOM 727 O O . LYS A 1 96 ? -13.615 -0.748 5.794 1.00 67.50 96 LYS A O 1
ATOM 732 N N . LEU A 1 97 ? -14.994 -1.651 7.319 1.00 74.69 97 LEU A N 1
ATOM 733 C CA . LEU A 1 97 ? -14.326 -2.950 7.376 1.00 74.69 97 LEU A CA 1
ATOM 734 C C . LEU A 1 97 ? -14.462 -3.745 6.082 1.00 74.69 97 LEU A C 1
ATOM 736 O O . LEU A 1 97 ? -13.465 -4.273 5.598 1.00 74.69 97 LEU A O 1
ATOM 740 N N . VAL A 1 98 ? -15.665 -3.796 5.509 1.00 75.00 98 VAL A N 1
ATOM 741 C CA . VAL A 1 98 ? -15.904 -4.482 4.232 1.00 75.00 98 VAL A CA 1
ATOM 742 C C . VAL A 1 98 ? -15.092 -3.834 3.117 1.00 75.00 98 VAL A C 1
ATOM 744 O O . VAL A 1 98 ? -14.397 -4.542 2.398 1.00 75.00 98 VAL A O 1
ATOM 747 N N . ILE A 1 99 ? -15.109 -2.502 3.012 1.00 73.62 99 ILE A N 1
ATOM 748 C CA . ILE A 1 99 ? -14.304 -1.769 2.025 1.00 73.62 99 ILE A CA 1
ATOM 749 C C . ILE A 1 99 ? -12.822 -2.106 2.196 1.00 73.62 99 ILE A C 1
ATOM 751 O O . ILE A 1 99 ? -12.162 -2.448 1.220 1.00 73.62 99 ILE A O 1
ATOM 755 N N . ASN A 1 100 ? -12.304 -2.069 3.427 1.00 79.75 100 ASN A N 1
ATOM 756 C CA . ASN A 1 100 ? -10.894 -2.350 3.677 1.00 79.75 100 ASN A CA 1
ATOM 757 C C . ASN A 1 100 ? -10.512 -3.790 3.294 1.00 79.75 100 ASN A C 1
ATOM 759 O O . ASN A 1 100 ? -9.490 -4.003 2.655 1.00 79.75 100 ASN A O 1
ATOM 763 N N . LEU A 1 101 ? -11.349 -4.777 3.626 1.00 79.50 101 LEU A N 1
ATOM 764 C CA . LEU A 1 101 ? -11.124 -6.173 3.236 1.00 79.50 101 LEU A CA 1
ATOM 765 C C . LEU A 1 101 ? -11.159 -6.360 1.717 1.00 79.50 101 LEU A C 1
ATOM 767 O O . LEU A 1 101 ? -10.292 -7.038 1.173 1.00 79.50 101 LEU A O 1
ATOM 771 N N . VAL A 1 102 ? -12.119 -5.736 1.031 1.00 79.38 102 VAL A N 1
ATOM 772 C CA . VAL A 1 102 ? -12.198 -5.771 -0.436 1.00 79.38 102 VAL A CA 1
ATOM 773 C C . VAL A 1 102 ? -10.930 -5.184 -1.055 1.00 79.38 102 VAL A C 1
ATOM 775 O O . VAL A 1 102 ? -10.372 -5.792 -1.964 1.00 79.38 102 VAL A O 1
ATOM 778 N N . LEU A 1 103 ? -10.427 -4.059 -0.540 1.00 76.38 103 LEU A N 1
ATOM 779 C CA . LEU A 1 103 ? -9.180 -3.462 -1.024 1.00 76.38 103 LEU A CA 1
ATOM 780 C C . LEU A 1 103 ? -7.975 -4.387 -0.822 1.00 76.38 103 LEU A C 1
ATOM 782 O O . LEU A 1 103 ? -7.190 -4.549 -1.749 1.00 76.38 103 LEU A O 1
ATOM 786 N N . ILE A 1 104 ? -7.853 -5.050 0.333 1.00 82.38 104 ILE A N 1
ATOM 787 C CA . ILE A 1 104 ? -6.780 -6.034 0.576 1.00 82.38 104 ILE A CA 1
ATOM 788 C C . ILE A 1 104 ? -6.849 -7.174 -0.442 1.00 82.38 104 ILE A C 1
ATOM 790 O O . ILE A 1 104 ? -5.826 -7.564 -1.002 1.00 82.38 104 ILE A O 1
ATOM 794 N N . VAL A 1 105 ? -8.049 -7.698 -0.704 1.00 79.94 105 VAL A N 1
ATOM 795 C CA . VAL A 1 105 ? -8.250 -8.777 -1.681 1.00 79.94 105 VAL A CA 1
ATOM 796 C C . VAL A 1 105 ? -7.875 -8.316 -3.089 1.00 79.94 105 VAL A C 1
ATOM 798 O O . VAL A 1 105 ? -7.189 -9.043 -3.801 1.00 79.94 105 VAL A O 1
ATOM 801 N N . LEU A 1 106 ? -8.266 -7.104 -3.486 1.00 76.81 106 LEU A N 1
ATOM 802 C CA . LEU A 1 106 ? -7.885 -6.536 -4.781 1.00 76.81 106 LEU A CA 1
ATOM 803 C C . LEU A 1 106 ? -6.369 -6.338 -4.895 1.00 76.81 106 LEU A C 1
ATOM 805 O O . LEU A 1 106 ? -5.794 -6.659 -5.933 1.00 76.81 106 LEU A O 1
ATOM 809 N N . VAL A 1 107 ? -5.706 -5.871 -3.835 1.00 77.69 107 VAL A N 1
ATOM 810 C CA . VAL A 1 107 ? -4.240 -5.760 -3.803 1.00 77.69 107 VAL A CA 1
ATOM 811 C C . VAL A 1 107 ? -3.594 -7.135 -3.985 1.00 77.69 107 VAL A C 1
ATOM 813 O O . VAL A 1 107 ? -2.716 -7.299 -4.828 1.00 77.69 107 VAL A O 1
ATOM 816 N N . ALA A 1 108 ? -4.056 -8.144 -3.248 1.00 79.81 108 ALA A N 1
ATOM 817 C CA . ALA A 1 108 ? -3.481 -9.483 -3.306 1.00 79.81 108 ALA A CA 1
ATOM 818 C C . ALA A 1 108 ? -3.697 -10.175 -4.664 1.00 79.81 108 ALA A C 1
ATOM 820 O O . ALA A 1 108 ? -2.772 -10.792 -5.183 1.00 79.81 108 ALA A O 1
ATOM 821 N N . LEU A 1 109 ? -4.904 -10.083 -5.232 1.00 81.06 109 LEU A N 1
ATOM 822 C CA . LEU A 1 109 ? -5.289 -10.869 -6.410 1.00 81.06 109 LEU A CA 1
ATOM 823 C C . LEU A 1 109 ? -5.073 -10.151 -7.742 1.00 81.06 109 LEU A C 1
ATOM 825 O O . LEU A 1 109 ? -4.800 -10.808 -8.741 1.00 81.06 109 LEU A O 1
ATOM 829 N N . LEU A 1 110 ? -5.233 -8.827 -7.779 1.00 77.88 110 LEU A N 1
ATOM 830 C CA . LEU A 1 110 ? -5.128 -8.044 -9.014 1.00 77.88 110 LEU A CA 1
ATOM 831 C C . LEU A 1 110 ? -3.829 -7.249 -9.067 1.00 77.88 110 LEU A C 1
ATOM 833 O O . LEU A 1 110 ? -3.176 -7.225 -10.108 1.00 77.88 110 LEU A O 1
ATOM 837 N N . LEU A 1 111 ? -3.460 -6.589 -7.965 1.00 79.19 111 LEU A N 1
ATOM 838 C CA . LEU A 1 111 ? -2.302 -5.702 -7.979 1.00 79.19 111 LEU A CA 1
ATOM 839 C C . LEU A 1 111 ? -0.992 -6.492 -7.992 1.00 79.19 111 LEU A C 1
ATOM 841 O O . LEU A 1 111 ? -0.143 -6.185 -8.815 1.00 79.19 111 LEU A O 1
ATOM 845 N N . GLY A 1 112 ? -0.848 -7.525 -7.154 1.00 84.69 112 GLY A N 1
ATOM 846 C CA . GLY A 1 112 ? 0.367 -8.353 -7.077 1.00 84.69 112 GLY A CA 1
ATOM 847 C C . GLY A 1 112 ? 0.878 -8.836 -8.442 1.00 84.69 112 GLY A C 1
ATOM 848 O O . GLY A 1 112 ? 1.953 -8.403 -8.856 1.00 84.69 112 GLY A O 1
ATOM 849 N N . PRO A 1 113 ? 0.085 -9.621 -9.199 1.00 85.12 113 PRO A N 1
ATOM 850 C CA . PRO A 1 113 ? 0.488 -10.102 -10.522 1.00 85.12 113 PRO A CA 1
ATOM 851 C C . PRO A 1 113 ? 0.797 -8.969 -11.509 1.00 85.12 113 PRO A C 1
ATOM 853 O O . PRO A 1 113 ? 1.692 -9.082 -12.343 1.00 85.12 113 PRO A O 1
ATOM 856 N N . GLY A 1 114 ? 0.064 -7.856 -11.406 1.00 84.38 114 GLY A N 1
ATOM 857 C CA . GLY A 1 114 ? 0.300 -6.679 -12.230 1.00 84.38 114 GLY A CA 1
ATOM 858 C C . GLY A 1 114 ? 1.639 -6.001 -11.932 1.00 84.38 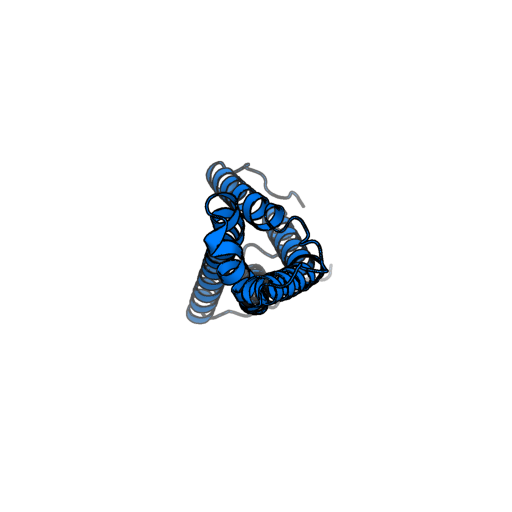114 GLY A C 1
ATOM 859 O O . GLY A 1 114 ? 2.327 -5.602 -12.867 1.00 84.38 114 GLY A O 1
ATOM 860 N N . LEU A 1 115 ? 2.030 -5.887 -10.657 1.00 87.12 115 LEU A N 1
ATOM 861 C CA . LEU A 1 115 ? 3.319 -5.312 -10.262 1.00 87.12 115 LEU A CA 1
ATOM 862 C C . LEU A 1 115 ? 4.484 -6.178 -10.742 1.00 87.12 115 LEU A C 1
ATOM 864 O O . LEU A 1 115 ? 5.453 -5.631 -11.264 1.00 87.12 115 LEU A O 1
ATOM 868 N N . ASP A 1 116 ? 4.371 -7.502 -10.622 1.00 88.88 116 ASP A N 1
ATOM 869 C CA . ASP A 1 116 ? 5.402 -8.436 -11.089 1.00 88.88 116 ASP A CA 1
ATOM 870 C C . ASP A 1 116 ? 5.600 -8.349 -12.609 1.00 88.88 116 ASP A C 1
ATOM 872 O O . ASP A 1 116 ? 6.733 -8.190 -13.072 1.00 88.88 116 ASP A O 1
ATOM 876 N N . ALA A 1 117 ? 4.503 -8.329 -13.376 1.00 86.62 117 ALA A N 1
ATOM 877 C CA . ALA A 1 117 ? 4.539 -8.128 -14.826 1.00 86.62 117 ALA A CA 1
ATOM 878 C C . ALA A 1 117 ? 5.163 -6.773 -15.211 1.00 86.62 117 ALA A C 1
ATOM 880 O O . ALA A 1 117 ? 5.932 -6.683 -16.169 1.00 86.62 117 ALA A O 1
ATOM 881 N N . ALA A 1 118 ? 4.889 -5.714 -14.441 1.00 86.19 118 ALA A N 1
ATOM 882 C CA . ALA A 1 118 ? 5.539 -4.416 -14.626 1.00 86.19 118 ALA A CA 1
ATOM 883 C C . ALA A 1 118 ? 7.051 -4.508 -14.393 1.00 86.19 118 ALA A C 1
ATOM 885 O O . ALA A 1 118 ? 7.835 -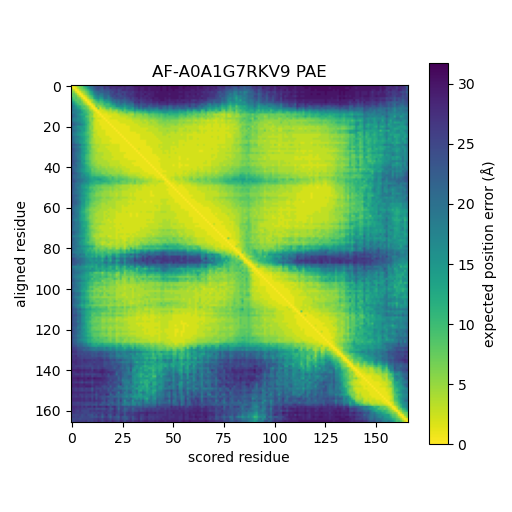3.980 -15.179 1.00 86.19 118 ALA A O 1
ATOM 886 N N . GLY A 1 119 ? 7.468 -5.205 -13.334 1.00 89.38 119 GLY A N 1
ATOM 887 C CA . GLY A 1 119 ? 8.876 -5.422 -13.021 1.00 89.38 119 GLY A CA 1
ATOM 888 C C . GLY A 1 119 ? 9.617 -6.152 -14.137 1.00 89.38 119 GLY A C 1
ATOM 889 O O . GLY A 1 119 ? 10.727 -5.762 -14.496 1.00 89.38 119 GLY A O 1
ATOM 890 N N . GLU A 1 120 ? 8.999 -7.181 -14.715 1.00 89.75 120 GLU A N 1
ATOM 891 C CA . GLU A 1 120 ? 9.530 -7.894 -15.883 1.00 89.75 120 GLU A CA 1
ATOM 892 C C . GLU A 1 120 ? 9.656 -6.982 -17.102 1.00 89.75 120 GLU A C 1
ATOM 894 O O . GLU A 1 120 ? 10.728 -6.921 -17.707 1.00 89.75 120 GLU A O 1
ATOM 899 N N . PHE A 1 121 ? 8.617 -6.201 -17.403 1.00 88.12 121 PHE A N 1
ATOM 900 C CA . PHE A 1 121 ? 8.642 -5.213 -18.480 1.00 88.12 121 PHE A CA 1
ATOM 901 C C . PHE A 1 121 ? 9.770 -4.187 -18.300 1.00 88.12 121 PHE A C 1
ATOM 903 O O . PHE A 1 121 ? 10.533 -3.921 -19.228 1.00 88.12 121 PHE A O 1
ATOM 910 N N . GLY A 1 122 ? 9.916 -3.632 -17.093 1.00 87.50 122 GLY A N 1
ATOM 911 C CA . GLY A 1 122 ? 10.958 -2.654 -16.784 1.00 87.50 122 GLY A CA 1
ATOM 912 C C . GLY A 1 122 ? 12.372 -3.233 -16.889 1.00 87.50 122 GLY A C 1
ATOM 913 O O . GLY A 1 122 ? 13.298 -2.529 -17.295 1.00 87.50 122 GLY A O 1
ATOM 914 N N . ARG A 1 123 ? 12.563 -4.516 -16.551 1.00 90.44 123 ARG A N 1
ATOM 915 C CA . ARG A 1 123 ? 13.846 -5.221 -16.735 1.00 90.44 123 ARG A CA 1
ATOM 916 C C . ARG A 1 123 ? 14.174 -5.439 -18.210 1.00 90.44 123 ARG A C 1
ATOM 918 O O . ARG A 1 123 ? 15.289 -5.117 -18.608 1.00 90.44 123 ARG A O 1
ATOM 925 N N . ALA A 1 124 ? 13.213 -5.905 -19.008 1.00 87.69 124 ALA A N 1
ATOM 926 C CA . ALA A 1 124 ? 13.393 -6.095 -20.449 1.00 87.69 124 ALA A CA 1
ATOM 927 C C . ALA A 1 124 ? 13.752 -4.773 -21.148 1.00 87.69 124 ALA A C 1
ATOM 929 O O . ALA A 1 124 ? 14.726 -4.697 -21.895 1.00 87.69 124 ALA A O 1
ATOM 930 N N . LEU A 1 125 ? 13.039 -3.690 -20.817 1.00 87.56 125 LEU A N 1
ATOM 931 C CA . LEU A 1 125 ? 13.305 -2.372 -21.391 1.00 87.56 125 LEU A CA 1
ATOM 932 C C . LEU A 1 125 ? 14.701 -1.842 -21.019 1.00 87.56 125 LEU A C 1
ATOM 934 O O . LEU A 1 125 ? 15.387 -1.279 -21.868 1.00 87.56 125 LEU A O 1
ATOM 938 N N . ALA A 1 126 ? 15.153 -2.051 -19.777 1.00 89.25 126 ALA A N 1
ATOM 939 C CA . ALA A 1 126 ? 16.510 -1.678 -19.363 1.00 89.25 126 ALA A CA 1
ATOM 940 C C . ALA A 1 126 ? 17.604 -2.494 -20.069 1.00 89.25 126 ALA A C 1
ATOM 942 O O . ALA A 1 126 ? 18.708 -1.990 -20.261 1.00 89.25 126 ALA A O 1
ATOM 943 N N . ALA A 1 127 ? 17.301 -3.734 -20.458 1.00 90.81 127 ALA A N 1
ATOM 944 C CA . ALA A 1 127 ? 18.190 -4.583 -21.246 1.00 90.81 127 ALA A CA 1
ATOM 945 C C . ALA A 1 127 ? 18.187 -4.234 -22.750 1.00 90.81 127 ALA A C 1
ATOM 947 O O . ALA A 1 127 ? 18.965 -4.808 -23.508 1.00 90.81 127 ALA A O 1
ATOM 948 N N . GLY A 1 128 ? 17.346 -3.287 -23.189 1.00 87.25 128 GLY A N 1
ATOM 949 C CA . GLY A 1 128 ? 17.180 -2.933 -24.602 1.00 87.25 128 GLY A CA 1
ATOM 950 C C . GLY A 1 128 ? 16.360 -3.953 -25.400 1.00 87.25 128 GLY A C 1
ATOM 951 O O . GLY A 1 128 ? 16.401 -3.948 -26.629 1.00 87.25 128 GLY A O 1
ATOM 952 N N . GLU A 1 129 ? 15.629 -4.832 -24.716 1.00 87.81 129 GLU A N 1
ATOM 953 C CA . GLU A 1 129 ? 14.786 -5.858 -25.325 1.00 87.81 129 GLU A CA 1
ATOM 954 C C . GLU A 1 129 ? 13.385 -5.315 -25.637 1.00 87.81 129 GLU A C 1
ATOM 956 O O . GLU A 1 129 ? 12.907 -4.363 -25.014 1.00 87.81 129 GLU A O 1
ATOM 961 N N . VAL A 1 130 ? 12.694 -5.951 -26.589 1.00 78.00 130 VAL A N 1
ATOM 962 C CA . VAL A 1 130 ? 11.267 -5.701 -26.825 1.00 78.00 130 VAL A CA 1
ATOM 963 C C . VAL A 1 130 ? 10.470 -6.502 -25.791 1.00 78.00 130 VAL A C 1
ATOM 965 O O . VAL A 1 130 ? 10.553 -7.732 -25.801 1.00 78.00 130 VAL A O 1
ATOM 968 N N . PRO A 1 131 ? 9.699 -5.855 -24.900 1.00 74.50 131 PRO A N 1
ATOM 969 C CA . PRO A 1 131 ? 8.977 -6.568 -23.855 1.00 74.50 131 PRO A CA 1
ATOM 970 C C . PRO A 1 131 ? 7.938 -7.531 -24.440 1.00 74.50 131 PRO A C 1
ATOM 972 O O . PRO A 1 131 ? 7.106 -7.140 -25.256 1.00 74.50 131 PRO A O 1
ATOM 975 N N . ALA A 1 132 ? 7.966 -8.788 -23.996 1.00 66.62 132 ALA A N 1
ATOM 976 C CA . ALA A 1 132 ? 7.028 -9.825 -24.438 1.00 66.62 132 ALA A CA 1
ATOM 977 C C . ALA A 1 132 ? 5.657 -9.757 -23.735 1.00 66.62 132 ALA A C 1
ATOM 979 O O . ALA A 1 132 ? 4.715 -10.435 -24.144 1.00 66.62 132 ALA A O 1
ATOM 980 N N . VAL A 1 133 ? 5.552 -8.963 -22.664 1.00 64.38 133 VAL A N 1
ATOM 981 C CA . VAL A 1 133 ? 4.371 -8.860 -21.801 1.00 64.38 133 VAL A CA 1
ATOM 982 C C . VAL A 1 133 ? 3.810 -7.445 -21.897 1.00 64.38 133 VAL A C 1
ATOM 984 O O . VAL A 1 133 ? 4.520 -6.476 -21.632 1.00 64.38 133 VAL A O 1
ATOM 987 N N . GLU A 1 134 ? 2.532 -7.311 -22.251 1.00 63.97 134 GLU A N 1
ATOM 988 C CA . GLU A 1 134 ? 1.828 -6.039 -22.097 1.00 63.97 134 GLU A CA 1
ATOM 989 C C . GLU A 1 134 ? 1.565 -5.784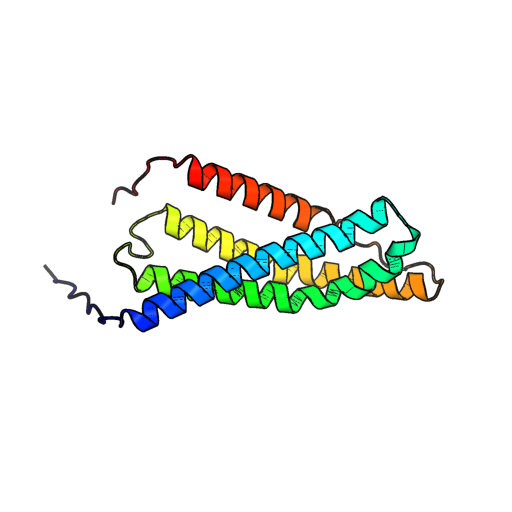 -20.612 1.00 63.97 134 GLU A C 1
ATOM 991 O O . GLU A 1 134 ? 0.964 -6.611 -19.924 1.00 63.97 134 GLU A O 1
ATOM 996 N N . VAL A 1 135 ? 1.996 -4.628 -20.107 1.00 60.72 135 VAL A N 1
ATOM 997 C CA . VAL A 1 135 ? 1.702 -4.236 -18.727 1.00 60.72 135 VAL A CA 1
ATOM 998 C C . VAL A 1 135 ? 0.205 -3.925 -18.637 1.00 60.72 135 VAL A C 1
ATOM 1000 O O . VAL A 1 135 ? -0.269 -3.030 -19.347 1.00 60.72 135 VAL A O 1
ATOM 1003 N N . PRO A 1 136 ? -0.571 -4.626 -17.784 1.00 55.59 136 PRO A N 1
ATOM 1004 C CA . PRO A 1 136 ? -1.971 -4.283 -17.551 1.00 55.59 136 PRO A CA 1
ATOM 1005 C C . PRO A 1 136 ? -2.087 -2.817 -17.119 1.00 55.59 136 PRO A C 1
ATOM 1007 O O . PRO A 1 136 ? -1.112 -2.224 -16.673 1.00 55.59 136 PRO A O 1
ATOM 1010 N N . ARG A 1 137 ? -3.274 -2.206 -17.213 1.00 58.62 137 ARG A N 1
ATOM 1011 C CA . ARG A 1 137 ? -3.521 -0.788 -16.867 1.00 58.62 137 ARG A CA 1
ATOM 1012 C C . ARG A 1 137 ? -3.273 -0.483 -15.371 1.00 58.62 137 ARG A C 1
ATOM 1014 O O . ARG A 1 137 ? -4.209 -0.208 -14.624 1.00 58.62 137 ARG A O 1
ATOM 1021 N N . LEU A 1 138 ? -2.014 -0.485 -14.932 1.00 57.66 138 LEU A N 1
ATOM 1022 C CA . LEU A 1 138 ? -1.549 -0.248 -13.559 1.00 57.66 138 LEU A CA 1
ATOM 1023 C C . LEU A 1 138 ? -1.747 1.196 -13.102 1.00 57.66 138 LEU A C 1
ATOM 1025 O O . LEU A 1 138 ? -1.566 1.503 -11.930 1.00 57.66 138 LEU A O 1
ATOM 1029 N N . TYR A 1 139 ? -2.155 2.084 -14.010 1.00 54.44 139 TYR A N 1
ATOM 1030 C CA . TYR A 1 139 ? -2.498 3.465 -13.687 1.00 54.44 139 TYR A CA 1
ATOM 1031 C C . TYR A 1 139 ? -3.895 3.578 -13.068 1.00 54.44 139 TYR A C 1
ATOM 1033 O O . TYR A 1 139 ? -4.175 4.540 -12.359 1.00 54.44 139 TYR A O 1
ATOM 1041 N N . MET A 1 140 ? -4.782 2.603 -13.302 1.00 50.84 140 MET A N 1
ATOM 1042 C CA . MET A 1 140 ? -6.141 2.637 -12.756 1.00 50.84 140 MET A CA 1
ATOM 1043 C C . MET A 1 140 ? -6.168 2.467 -11.227 1.00 50.84 140 MET A C 1
ATOM 1045 O O . MET A 1 140 ? -6.823 3.281 -10.577 1.00 50.84 140 MET A O 1
ATOM 1049 N N . PRO A 1 141 ? -5.464 1.492 -10.614 1.00 55.50 141 PRO A N 1
ATOM 1050 C CA . PRO A 1 141 ? -5.527 1.286 -9.165 1.00 55.50 141 PRO A CA 1
ATOM 1051 C C . PRO A 1 141 ? -5.124 2.508 -8.315 1.00 55.50 141 PRO A C 1
ATOM 1053 O O . PRO A 1 141 ? -5.901 2.864 -7.429 1.00 55.50 141 PRO A O 1
ATOM 1056 N N . PRO A 1 142 ? -4.009 3.222 -8.577 1.00 53.06 142 PRO A N 1
ATOM 1057 C CA . PRO A 1 142 ? -3.600 4.368 -7.758 1.00 53.06 142 PRO A CA 1
ATOM 1058 C C . PRO A 1 142 ? -4.507 5.584 -7.936 1.00 53.06 142 PRO A C 1
ATOM 1060 O O . PRO A 1 142 ? -4.853 6.247 -6.959 1.00 53.06 142 PRO A O 1
ATOM 1063 N N . ILE A 1 143 ? -4.923 5.876 -9.172 1.00 55.31 143 ILE A N 1
ATOM 1064 C CA . ILE A 1 143 ? -5.811 7.006 -9.475 1.00 55.31 143 ILE A CA 1
ATOM 1065 C C . ILE A 1 143 ? -7.173 6.782 -8.816 1.00 55.31 143 ILE A C 1
ATOM 1067 O O . ILE A 1 143 ? -7.694 7.678 -8.153 1.00 55.31 143 ILE A O 1
ATOM 1071 N N . VAL A 1 144 ? -7.730 5.573 -8.947 1.00 55.22 144 VAL A N 1
ATOM 1072 C CA . VAL A 1 144 ? -9.023 5.215 -8.352 1.00 55.22 144 VAL A CA 1
ATOM 1073 C C . VAL A 1 144 ? -8.926 5.160 -6.828 1.00 55.22 144 VAL A C 1
ATOM 1075 O O . VAL A 1 144 ? -9.812 5.698 -6.169 1.00 55.22 144 VAL A O 1
ATOM 1078 N N . SER A 1 145 ? -7.857 4.588 -6.256 1.00 51.12 145 SER A N 1
ATOM 1079 C CA . SER A 1 145 ? -7.664 4.531 -4.798 1.00 51.12 145 SER A CA 1
ATOM 1080 C C . SER A 1 145 ? -7.516 5.929 -4.199 1.00 51.12 145 SER A C 1
ATOM 1082 O O . SER A 1 145 ? -8.232 6.286 -3.264 1.00 51.12 145 SER A O 1
ATOM 1084 N N . THR A 1 146 ? -6.676 6.779 -4.795 1.00 55.44 146 THR A N 1
ATOM 1085 C CA . THR A 1 146 ? -6.442 8.148 -4.311 1.00 55.44 146 THR A CA 1
ATOM 1086 C C . THR A 1 146 ? -7.699 9.006 -4.446 1.00 55.44 146 THR A C 1
ATOM 1088 O O . THR A 1 146 ? -8.089 9.685 -3.495 1.00 55.44 146 THR A O 1
ATOM 1091 N N . ALA A 1 147 ? -8.397 8.935 -5.585 1.00 58.81 147 ALA A N 1
ATOM 1092 C CA . ALA A 1 147 ? -9.669 9.630 -5.769 1.00 58.81 147 ALA A CA 1
ATOM 1093 C C . ALA A 1 147 ? -10.733 9.131 -4.775 1.00 58.81 147 ALA A C 1
ATOM 1095 O O . ALA A 1 147 ? -11.427 9.942 -4.161 1.00 58.81 147 ALA A O 1
ATOM 1096 N N . ALA A 1 148 ? -10.827 7.818 -4.550 1.00 56.97 148 ALA A N 1
ATOM 1097 C CA . ALA A 1 148 ? -11.757 7.231 -3.588 1.00 56.97 148 ALA A CA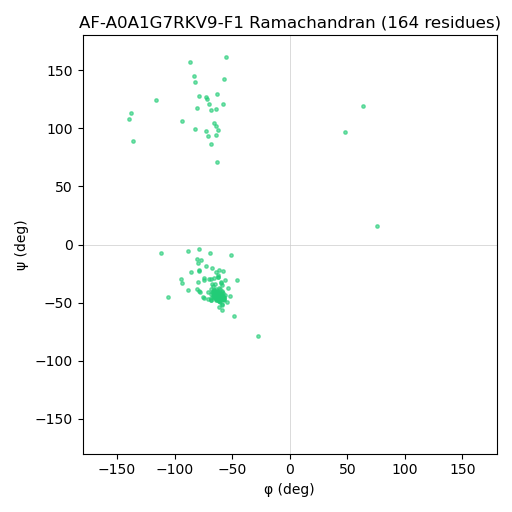 1
ATOM 1098 C C . ALA A 1 148 ? -11.428 7.628 -2.141 1.00 56.97 148 ALA A C 1
ATOM 1100 O O . ALA A 1 148 ? -12.342 7.928 -1.377 1.00 56.97 148 ALA A O 1
ATOM 1101 N N . LEU A 1 149 ? -10.149 7.689 -1.765 1.00 58.03 149 LEU A N 1
ATOM 1102 C CA . LEU A 1 149 ? -9.688 8.118 -0.441 1.00 58.03 149 LEU A CA 1
ATOM 1103 C C . LEU A 1 149 ? -9.956 9.604 -0.195 1.00 58.03 149 LEU A C 1
ATOM 1105 O O . LEU A 1 149 ? -10.424 9.968 0.886 1.00 58.03 149 LEU A O 1
ATOM 1109 N N . VAL A 1 150 ? -9.741 10.461 -1.197 1.00 65.81 150 VAL A N 1
ATOM 1110 C CA . VAL A 1 150 ? -10.101 11.886 -1.127 1.00 65.81 150 VAL A CA 1
ATOM 1111 C C . VAL A 1 150 ? -11.615 12.039 -0.983 1.00 65.81 150 VAL A C 1
ATOM 1113 O O . VAL A 1 150 ? -12.074 12.721 -0.067 1.00 65.81 150 VAL A O 1
ATOM 1116 N N . VAL A 1 151 ? -12.408 11.340 -1.799 1.00 59.03 151 VAL A N 1
ATOM 1117 C CA . VAL A 1 151 ? -13.878 11.364 -1.717 1.00 59.03 151 VAL A CA 1
ATOM 1118 C C . VAL A 1 151 ? -14.379 10.823 -0.372 1.00 59.03 151 VAL A C 1
ATOM 1120 O O . VAL A 1 151 ? -15.255 11.430 0.241 1.00 59.03 151 VAL A O 1
ATOM 1123 N N . ALA A 1 152 ? -13.806 9.735 0.145 1.00 51.97 152 ALA A N 1
ATOM 1124 C CA . ALA A 1 152 ? -14.155 9.159 1.446 1.00 51.97 152 ALA A CA 1
ATOM 1125 C C . ALA A 1 152 ? -13.768 10.072 2.622 1.00 51.97 152 ALA A C 1
ATOM 1127 O O . ALA A 1 152 ? -14.484 10.131 3.630 1.00 51.97 152 ALA A O 1
ATOM 1128 N N . THR A 1 153 ? -12.665 10.812 2.488 1.00 59.88 153 THR A N 1
ATOM 1129 C CA . THR A 1 153 ? -12.231 11.834 3.451 1.00 59.88 153 THR A CA 1
ATOM 1130 C C . THR A 1 153 ? -13.196 13.015 3.437 1.00 59.88 153 THR A C 1
ATOM 1132 O O . THR A 1 153 ? -13.699 13.398 4.493 1.00 59.88 153 THR A O 1
ATOM 1135 N N . VAL A 1 154 ? -13.556 13.518 2.252 1.00 61.50 154 VAL A N 1
ATOM 1136 C CA . VAL A 1 154 ? -14.564 14.575 2.082 1.00 61.50 154 VAL A CA 1
ATOM 1137 C C . VAL A 1 154 ? -15.907 14.129 2.667 1.00 61.50 154 VAL A C 1
ATOM 1139 O O . VAL A 1 154 ? -16.436 14.796 3.550 1.00 61.50 154 VAL A O 1
ATOM 1142 N N . LEU A 1 155 ? -16.427 12.954 2.301 1.00 54.44 155 LEU A N 1
ATOM 1143 C CA . LEU A 1 155 ? -17.684 12.412 2.842 1.00 54.44 155 LEU A CA 1
ATOM 1144 C C . LEU A 1 155 ? -17.656 12.215 4.368 1.00 54.44 155 LEU A C 1
ATOM 1146 O O . LEU A 1 155 ? -18.677 12.405 5.034 1.00 54.44 155 LEU A O 1
ATOM 1150 N N . SER A 1 156 ? -16.500 11.873 4.945 1.00 53.16 156 SER A N 1
ATOM 1151 C CA . SER A 1 156 ? -16.336 11.746 6.402 1.00 53.16 156 SER A CA 1
ATOM 1152 C C . SER A 1 156 ? -16.378 13.094 7.127 1.00 53.16 156 SER A C 1
ATOM 1154 O O . SER A 1 156 ? -16.823 13.144 8.276 1.00 53.16 156 SER A O 1
ATOM 1156 N N . VAL A 1 157 ? -15.961 14.178 6.466 1.00 56.19 157 VAL A N 1
ATOM 1157 C CA . VAL A 1 157 ? -16.078 15.554 6.976 1.00 56.19 157 VAL A CA 1
ATOM 1158 C C . VAL A 1 157 ? -17.507 16.071 6.800 1.00 56.19 157 VAL A C 1
ATOM 1160 O O . VAL A 1 157 ? -18.056 16.659 7.732 1.00 56.19 157 VAL A O 1
ATOM 1163 N N . VAL A 1 158 ? -18.146 15.781 5.660 1.00 62.22 158 VAL A N 1
ATOM 1164 C CA . VAL A 1 158 ? -19.521 16.226 5.361 1.00 62.22 158 VAL A CA 1
ATOM 1165 C C . VAL A 1 158 ? -20.582 15.453 6.175 1.00 62.22 158 VAL A C 1
ATOM 1167 O O . VAL A 1 158 ? -21.674 15.968 6.384 1.00 62.22 158 VAL A O 1
ATOM 1170 N N . LYS A 1 159 ? -20.247 14.278 6.741 1.00 50.16 159 LYS A N 1
ATOM 1171 C CA . LYS A 1 159 ? -21.059 13.479 7.693 1.00 50.16 159 LYS A CA 1
ATOM 1172 C C . LYS A 1 159 ? -22.534 13.271 7.279 1.00 50.16 159 LYS A C 1
ATOM 1174 O O . LYS A 1 159 ? -23.400 14.046 7.694 1.00 50.16 159 LYS A O 1
ATOM 1179 N N . PRO A 1 160 ? -22.912 12.141 6.651 1.00 50.00 160 PRO A N 1
ATOM 1180 C CA . PRO A 1 160 ? -24.312 11.729 6.658 1.00 50.00 160 PRO A CA 1
ATOM 1181 C C . PRO A 1 160 ? -24.707 11.325 8.091 1.00 50.00 160 PRO A C 1
ATOM 1183 O O . PRO A 1 160 ? -24.170 10.383 8.677 1.00 50.00 160 PRO A O 1
ATOM 1186 N N . LYS A 1 161 ? -25.636 12.072 8.697 1.00 52.56 161 LYS A N 1
ATOM 1187 C CA . LYS A 1 161 ? -26.211 11.772 10.017 1.00 52.56 161 LYS A CA 1
ATOM 1188 C C . LYS A 1 161 ? -27.082 10.508 9.925 1.00 52.56 161 LYS A C 1
ATOM 1190 O O . LYS A 1 161 ? -28.287 10.610 9.740 1.00 52.56 161 LYS A O 1
ATOM 1195 N N . GLY A 1 162 ? -26.495 9.319 10.070 1.00 51.41 162 GLY A N 1
ATOM 1196 C CA . GLY A 1 162 ? -27.237 8.052 10.027 1.00 51.41 162 GLY A CA 1
ATOM 1197 C C . GLY A 1 162 ? -26.761 7.047 11.075 1.00 51.41 162 GLY A C 1
ATOM 1198 O O . GLY A 1 162 ? -25.677 6.481 10.954 1.00 51.41 162 GLY A O 1
ATOM 1199 N N . ARG A 1 163 ? -27.568 6.809 12.119 1.00 46.47 163 ARG A N 1
ATOM 1200 C CA . ARG A 1 163 ? -27.396 5.656 13.026 1.00 46.47 163 ARG A CA 1
ATOM 1201 C C . ARG A 1 163 ? -28.049 4.435 12.376 1.00 46.47 163 ARG A C 1
ATOM 1203 O O . ARG A 1 163 ? -29.160 4.565 11.872 1.00 46.47 163 ARG A O 1
ATOM 1210 N N . LEU A 1 164 ? -27.425 3.257 12.478 1.00 48.00 164 LEU A N 1
ATOM 1211 C CA . LEU A 1 164 ? -28.180 2.007 12.350 1.00 48.00 164 LEU A CA 1
ATOM 1212 C C . LEU A 1 164 ? -29.266 2.001 13.414 1.00 48.00 164 LEU A C 1
ATOM 1214 O O . LEU A 1 164 ? -28.957 2.094 14.607 1.00 48.00 164 LEU A O 1
ATOM 1218 N N . ARG A 1 165 ? -30.517 1.909 12.978 1.00 49.50 165 ARG A N 1
ATOM 1219 C CA . ARG A 1 165 ? -31.588 1.435 13.842 1.00 49.50 165 ARG A CA 1
ATOM 1220 C C . ARG A 1 165 ? -31.478 -0.088 13.880 1.00 49.50 165 ARG A C 1
ATOM 1222 O O . ARG A 1 165 ? -31.309 -0.708 12.834 1.00 49.50 165 ARG A O 1
ATOM 1229 N N . ALA A 1 166 ? -31.435 -0.602 15.106 1.00 46.31 166 ALA A N 1
ATOM 1230 C CA . ALA A 1 166 ? -31.623 -2.012 15.409 1.00 46.31 166 ALA A CA 1
ATOM 1231 C C . ALA A 1 166 ? -33.059 -2.426 15.076 1.00 46.31 166 ALA A C 1
ATOM 1233 O O . ALA A 1 166 ? -33.932 -1.524 15.130 1.00 46.31 166 ALA A O 1
#

Foldseek 3Di:
DDPPPPPQDQDDPVNLVVLVVQLVVLVVQLLVLLVLLLCLQVVCVVPVVCQLVSLLCLLVSLVSNLVSLVSNLVSLVVNLCNDPCHCPQFVVNVVVNVVSVVVSVCSVPPVNVLSVLSSQQSVCVVVVHDRPDDRPPSNCRSVVVNVVVVVVVVCVVVDDPDGDDD